Protein AF-A0A0H2ZZM3-F1 (afdb_monomer_lite)

Foldseek 3Di:
DDDDDDPPDPPPDPPDPPLVVLVVVLVVLLVVLVVVLVVLVVVLVVLVVQLVVCVVVVNVVSNVVSVVVNVVSVVVNVVSVVVNVVSCVVVVVVD

Secondary structure (DSSP, 8-state):
--------------TTSHHHHHHHHHHHHHHHHHHHHHHHHHHHHHHHHHHHHHHHTT-HHHHHHHHHHHHHHHHHHHHHHHHHHHHHHHHHTT-

Structure (mmCIF, N/CA/C/O backbone):
data_AF-A0A0H2ZZM3-F1
#
_entry.id   AF-A0A0H2ZZM3-F1
#
loop_
_atom_site.group_PDB
_atom_site.id
_atom_site.type_symbol
_atom_site.label_atom_id
_atom_site.label_alt_id
_atom_site.label_comp_id
_atom_site.label_asym_id
_atom_site.label_entity_id
_atom_site.label_seq_id
_atom_site.pdbx_PDB_ins_code
_atom_site.Cartn_x
_atom_site.Cartn_y
_atom_site.Cartn_z
_atom_site.occupancy
_atom_site.B_iso_or_equiv
_atom_site.auth_seq_id
_atom_site.auth_comp_id
_atom_site.auth_asym_id
_atom_site.auth_atom_id
_atom_site.pdbx_PDB_model_num
ATOM 1 N N . MET A 1 1 ? 27.776 -4.663 -71.231 1.00 43.66 1 MET A N 1
ATOM 2 C CA . MET A 1 1 ? 28.352 -3.998 -70.042 1.00 43.66 1 MET A CA 1
ATOM 3 C C . MET A 1 1 ? 27.460 -4.325 -68.848 1.00 43.66 1 MET A C 1
ATOM 5 O O . MET A 1 1 ? 26.264 -4.082 -68.966 1.00 43.66 1 MET A O 1
ATOM 9 N N . PRO A 1 2 ? 27.966 -4.972 -67.784 1.00 45.69 2 PRO A N 1
ATOM 10 C CA . PRO A 1 2 ? 27.147 -5.423 -66.663 1.00 45.69 2 PRO A CA 1
ATOM 11 C C . PRO A 1 2 ? 26.762 -4.281 -65.713 1.00 45.69 2 PRO A C 1
ATOM 13 O O . PRO A 1 2 ? 27.429 -3.256 -65.611 1.00 45.69 2 PRO A O 1
ATOM 16 N N . ILE A 1 3 ? 25.639 -4.518 -65.047 1.00 49.78 3 ILE A N 1
ATOM 17 C CA . ILE A 1 3 ? 24.859 -3.654 -64.161 1.00 49.78 3 ILE A CA 1
ATOM 18 C C . ILE A 1 3 ? 25.485 -3.655 -62.762 1.00 49.78 3 ILE A C 1
ATOM 20 O O . ILE A 1 3 ? 25.679 -4.730 -62.197 1.00 49.78 3 ILE A O 1
ATOM 24 N N . THR A 1 4 ? 25.697 -2.492 -62.148 1.00 49.09 4 THR A N 1
ATOM 25 C CA . THR A 1 4 ? 25.934 -2.391 -60.699 1.00 49.09 4 THR A CA 1
ATOM 26 C C . THR A 1 4 ? 24.853 -1.521 -60.070 1.00 49.09 4 THR A C 1
ATOM 28 O O . THR A 1 4 ? 24.883 -0.295 -60.099 1.00 49.09 4 THR A O 1
ATOM 31 N N . LYS A 1 5 ? 23.837 -2.194 -59.522 1.00 51.72 5 LYS A N 1
ATOM 32 C CA . LYS A 1 5 ? 22.859 -1.589 -58.613 1.00 51.72 5 LYS A CA 1
ATOM 33 C C . LYS A 1 5 ? 23.582 -1.235 -57.304 1.00 51.72 5 LYS A C 1
ATOM 35 O O . LYS A 1 5 ? 24.380 -2.058 -56.848 1.00 51.72 5 LYS A O 1
ATOM 40 N N . PRO A 1 6 ? 23.319 -0.079 -56.673 1.00 46.47 6 PRO A N 1
ATOM 41 C CA . PRO A 1 6 ? 23.862 0.193 -55.352 1.00 46.47 6 PRO A CA 1
ATOM 42 C C . PRO A 1 6 ? 23.232 -0.787 -54.358 1.00 46.47 6 PRO A C 1
ATOM 44 O O . PRO A 1 6 ? 22.017 -0.811 -54.169 1.00 46.47 6 PRO A O 1
ATOM 47 N N . VAL A 1 7 ? 24.067 -1.628 -53.750 1.00 55.03 7 VAL A N 1
ATOM 48 C CA . VAL A 1 7 ? 23.694 -2.420 -52.579 1.00 55.03 7 VAL A CA 1
ATOM 49 C C . VAL A 1 7 ? 23.418 -1.434 -51.452 1.00 55.03 7 VAL A C 1
ATOM 51 O O . VAL A 1 7 ? 24.336 -0.832 -50.898 1.00 55.03 7 VAL A O 1
ATOM 54 N N . THR A 1 8 ? 22.143 -1.253 -51.118 1.00 54.59 8 THR A N 1
ATOM 55 C CA . THR A 1 8 ? 21.737 -0.716 -49.822 1.00 54.59 8 THR A CA 1
ATOM 56 C C . THR A 1 8 ? 22.202 -1.723 -48.778 1.00 54.59 8 THR A C 1
ATOM 58 O O . THR A 1 8 ? 21.582 -2.767 -48.583 1.00 54.59 8 THR A O 1
ATOM 61 N N . GLN A 1 9 ? 23.353 -1.454 -48.167 1.00 57.75 9 GLN A N 1
ATOM 62 C CA . GLN A 1 9 ? 23.801 -2.202 -47.003 1.00 57.75 9 GLN A CA 1
ATOM 63 C C . GLN A 1 9 ? 22.723 -2.055 -45.918 1.00 57.75 9 GLN A C 1
ATOM 65 O O . GLN A 1 9 ? 22.289 -0.927 -45.658 1.00 57.75 9 GLN A O 1
ATOM 70 N N . PRO A 1 10 ? 22.246 -3.149 -45.300 1.00 47.97 10 PRO A N 1
ATOM 71 C CA . PRO A 1 10 ? 21.390 -3.027 -44.137 1.00 47.97 10 PRO A CA 1
ATOM 72 C C . PRO A 1 10 ? 22.200 -2.301 -43.068 1.00 47.97 10 PRO A C 1
ATOM 74 O O . PRO A 1 10 ? 23.292 -2.735 -42.707 1.00 47.97 10 PRO A O 1
ATOM 77 N N . VAL A 1 11 ? 21.681 -1.168 -42.599 1.00 55.72 11 VAL A N 1
ATOM 78 C CA . VAL A 1 11 ? 22.202 -0.501 -41.412 1.00 55.72 11 VAL A CA 1
ATOM 79 C C . VAL A 1 11 ? 22.086 -1.514 -40.279 1.00 55.72 11 VAL A C 1
ATOM 81 O O . VAL A 1 11 ? 21.006 -1.711 -39.725 1.00 55.72 11 VAL A O 1
ATOM 84 N N . THR A 1 12 ? 23.182 -2.186 -39.941 1.00 56.09 12 THR A N 1
ATOM 85 C CA . THR A 1 12 ? 23.338 -2.828 -38.642 1.00 56.09 12 THR A CA 1
ATOM 86 C C . THR A 1 12 ? 23.361 -1.694 -37.630 1.00 56.09 12 THR A C 1
ATOM 88 O O . THR A 1 12 ? 24.405 -1.129 -37.313 1.00 56.09 12 THR A O 1
ATOM 91 N N . GLN A 1 13 ? 22.171 -1.288 -37.185 1.00 53.56 13 GLN A N 1
ATOM 92 C CA . GLN A 1 13 ? 22.031 -0.421 -36.030 1.00 53.56 13 GLN A CA 1
ATOM 93 C C . GLN A 1 13 ? 22.685 -1.155 -34.856 1.00 53.56 13 GLN A C 1
ATOM 95 O O . GLN A 1 13 ? 22.306 -2.294 -34.570 1.00 53.56 13 GLN A O 1
ATOM 100 N N . PRO A 1 14 ? 23.679 -0.564 -34.178 1.00 49.81 14 PRO A N 1
ATOM 101 C CA . PRO A 1 14 ? 24.186 -1.138 -32.947 1.00 49.81 14 PRO A CA 1
ATOM 102 C C . PRO A 1 14 ? 23.078 -1.051 -31.887 1.00 49.81 14 PRO A C 1
ATOM 104 O O . PRO A 1 14 ? 22.884 -0.021 -31.242 1.00 49.81 14 PRO A O 1
ATOM 107 N N . HIS A 1 15 ? 22.328 -2.137 -31.712 1.00 55.03 15 HIS A N 1
ATOM 108 C CA . HIS A 1 15 ? 21.440 -2.355 -30.571 1.00 55.03 15 HIS A CA 1
ATOM 109 C C . HIS A 1 15 ? 22.292 -2.584 -29.310 1.00 55.03 15 HIS A C 1
ATOM 111 O O . HIS A 1 15 ? 22.420 -3.715 -28.856 1.00 55.03 15 HIS A O 1
ATOM 117 N N . THR A 1 16 ? 23.002 -1.572 -28.796 1.00 58.56 16 THR A N 1
ATOM 118 C CA . THR A 1 16 ? 23.960 -1.816 -27.692 1.00 58.56 16 THR A CA 1
ATOM 119 C C . THR A 1 16 ? 23.959 -0.786 -26.564 1.00 58.56 16 THR A C 1
ATOM 121 O O . THR A 1 16 ? 24.253 -1.153 -25.429 1.00 58.56 16 THR A O 1
ATOM 124 N N . VAL A 1 17 ? 23.577 0.474 -26.793 1.00 55.12 17 VAL A N 1
ATOM 125 C CA . VAL A 1 17 ? 23.596 1.506 -25.729 1.00 55.12 17 VAL A CA 1
ATOM 126 C C . VAL A 1 17 ? 22.199 1.837 -25.175 1.00 55.12 17 VAL A C 1
ATOM 128 O O . VAL A 1 17 ? 22.044 1.819 -23.953 1.00 55.12 17 VAL A O 1
ATOM 131 N N . PRO A 1 18 ? 21.161 2.074 -26.008 1.00 58.94 18 PRO A N 1
ATOM 132 C CA . PRO A 1 18 ? 19.829 2.437 -25.511 1.00 58.94 18 PRO A CA 1
ATOM 133 C C . PRO A 1 18 ? 19.151 1.303 -24.737 1.00 58.94 18 PRO A C 1
ATOM 135 O O . PRO A 1 18 ? 18.592 1.541 -23.672 1.00 58.94 18 PRO A O 1
ATOM 138 N N . ASP A 1 19 ? 19.254 0.061 -25.225 1.00 71.12 19 ASP A N 1
ATOM 139 C CA . ASP A 1 19 ? 18.675 -1.104 -24.543 1.00 71.12 19 ASP A CA 1
ATOM 140 C C . ASP A 1 19 ? 19.365 -1.378 -23.193 1.00 71.12 19 ASP A C 1
ATOM 142 O O . ASP A 1 19 ? 18.707 -1.776 -22.232 1.00 71.12 19 ASP A O 1
ATOM 146 N N . THR A 1 20 ? 20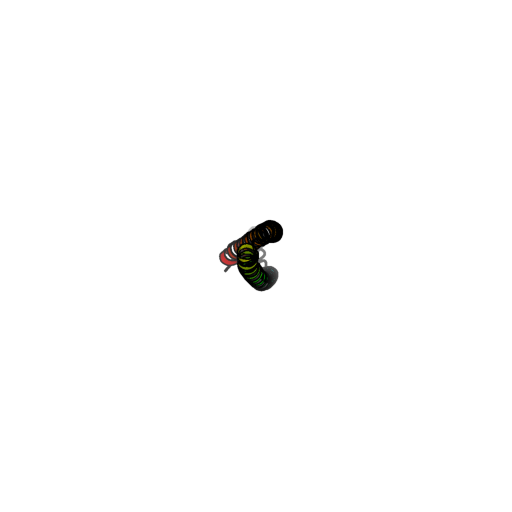.662 -1.071 -23.077 1.00 81.25 20 THR A N 1
ATOM 147 C CA . THR A 1 20 ? 21.412 -1.176 -21.816 1.00 81.25 20 THR A CA 1
ATOM 148 C C . THR A 1 20 ? 20.984 -0.103 -20.808 1.00 81.25 20 THR A C 1
ATOM 150 O O . THR A 1 20 ? 20.814 -0.405 -19.627 1.00 81.25 20 THR A O 1
ATOM 153 N N . ALA A 1 21 ? 20.766 1.141 -21.251 1.00 87.44 21 ALA A N 1
ATOM 154 C CA . ALA A 1 21 ? 20.279 2.218 -20.386 1.00 87.44 21 ALA A CA 1
ATOM 155 C C . ALA A 1 21 ? 18.840 1.959 -19.901 1.00 87.44 21 ALA A C 1
ATOM 157 O O . ALA A 1 21 ? 18.556 2.087 -18.708 1.00 87.44 21 ALA A O 1
ATOM 158 N N . ASP A 1 22 ? 17.955 1.516 -20.800 1.00 89.94 22 ASP A N 1
ATOM 159 C CA . ASP A 1 22 ? 16.587 1.100 -20.474 1.00 89.94 22 ASP A CA 1
ATOM 160 C C . ASP A 1 22 ? 16.578 -0.029 -19.428 1.00 89.94 22 ASP A C 1
ATOM 162 O O . ASP A 1 22 ? 15.790 0.011 -18.480 1.00 89.94 22 ASP A O 1
ATOM 166 N N . GLN A 1 23 ? 17.462 -1.023 -19.580 1.00 90.00 23 GLN A N 1
ATOM 167 C CA . GLN A 1 23 ? 17.600 -2.136 -18.639 1.00 90.00 23 GLN A CA 1
ATOM 168 C C . GLN A 1 23 ? 18.079 -1.658 -17.261 1.00 90.00 23 GLN A C 1
ATOM 170 O O . GLN A 1 23 ? 17.472 -2.001 -16.248 1.00 90.00 23 GLN A O 1
ATOM 175 N N . GLN A 1 24 ? 19.112 -0.811 -17.205 1.00 92.88 24 GLN A N 1
ATOM 176 C CA . GLN A 1 24 ? 19.609 -0.250 -15.941 1.00 92.88 24 GLN A CA 1
ATOM 177 C C . GLN A 1 24 ? 18.537 0.578 -15.223 1.00 92.88 24 GLN A C 1
ATOM 179 O O . GLN A 1 24 ? 18.371 0.483 -14.003 1.00 92.88 24 GLN A O 1
ATOM 184 N N . GLN A 1 25 ? 17.773 1.367 -15.978 1.00 94.44 25 GLN A N 1
ATOM 185 C CA . GLN A 1 25 ? 16.661 2.139 -15.443 1.00 94.44 25 GLN A CA 1
ATOM 186 C C . GLN A 1 25 ? 15.546 1.221 -14.916 1.00 94.44 25 GLN A C 1
ATOM 188 O O . GLN A 1 25 ? 14.992 1.475 -13.843 1.00 94.44 25 GLN A O 1
ATOM 193 N N . ALA A 1 26 ? 15.233 0.136 -15.627 1.00 94.56 26 ALA A N 1
ATOM 194 C CA . ALA A 1 26 ? 14.271 -0.863 -15.173 1.00 94.56 26 ALA A CA 1
ATOM 195 C C . ALA A 1 26 ? 14.708 -1.522 -13.861 1.00 94.56 26 ALA A C 1
ATOM 197 O O . ALA A 1 26 ? 13.904 -1.614 -12.932 1.00 94.56 26 ALA A O 1
ATOM 198 N N . ASP A 1 27 ? 15.978 -1.910 -13.748 1.00 94.88 27 ASP A N 1
ATOM 199 C CA . ASP A 1 27 ? 16.538 -2.515 -12.538 1.00 94.88 27 ASP A CA 1
ATOM 200 C C . ASP A 1 27 ? 16.486 -1.552 -11.345 1.00 94.88 27 ASP A C 1
ATOM 202 O O . ASP A 1 27 ? 16.124 -1.946 -10.229 1.00 94.88 27 ASP A O 1
ATOM 206 N N . TYR A 1 28 ? 16.782 -0.269 -11.575 1.00 97.06 28 TYR A N 1
ATOM 207 C CA . TYR A 1 28 ? 16.627 0.775 -10.564 1.00 97.06 28 TYR A CA 1
ATOM 208 C C . TYR A 1 28 ? 15.175 0.876 -10.075 1.00 97.06 28 TYR A C 1
ATOM 210 O O . TYR A 1 28 ? 14.919 0.790 -8.869 1.00 97.06 28 TYR A O 1
ATOM 218 N N . PHE A 1 29 ? 14.211 1.002 -10.994 1.00 97.25 29 PHE A N 1
ATOM 219 C CA . PHE A 1 29 ? 12.799 1.097 -10.623 1.00 97.25 29 PHE A CA 1
ATOM 220 C C . PHE A 1 29 ? 12.289 -0.175 -9.947 1.00 97.25 29 PHE A C 1
ATOM 222 O O . PHE A 1 29 ? 11.509 -0.084 -9.003 1.00 97.25 29 PHE A O 1
ATOM 229 N N . MET A 1 30 ? 12.760 -1.352 -10.357 1.00 97.50 30 MET A N 1
ATOM 230 C CA . MET A 1 30 ? 12.436 -2.615 -9.698 1.00 97.50 30 MET A CA 1
ATOM 231 C C . MET A 1 30 ? 12.879 -2.621 -8.233 1.00 97.50 30 MET A C 1
ATOM 233 O O . MET A 1 30 ? 12.086 -2.985 -7.359 1.00 97.50 30 MET A O 1
ATOM 237 N N . ARG A 1 31 ? 14.105 -2.169 -7.935 1.00 98.00 31 ARG A N 1
ATOM 238 C CA . ARG A 1 31 ? 14.599 -2.046 -6.552 1.00 98.00 31 ARG A CA 1
ATOM 239 C C . ARG A 1 31 ? 13.774 -1.036 -5.754 1.00 98.00 31 ARG A C 1
ATOM 241 O O . ARG A 1 31 ? 13.318 -1.355 -4.656 1.00 98.00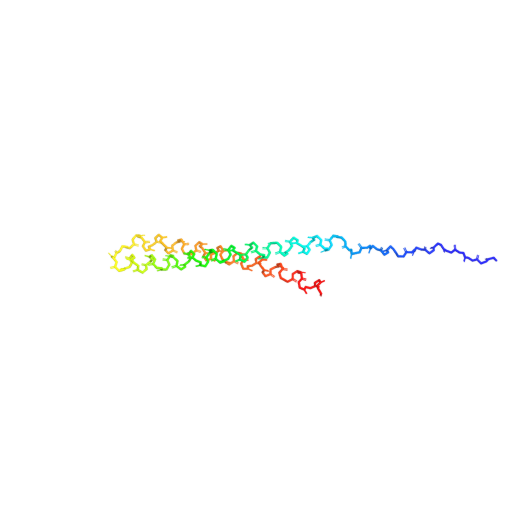 31 ARG A O 1
ATOM 248 N N . LEU A 1 32 ? 13.525 0.143 -6.325 1.00 98.44 32 LEU A N 1
ATOM 249 C CA . LEU A 1 32 ? 12.748 1.208 -5.685 1.00 98.44 32 LEU A CA 1
ATOM 250 C C . LEU A 1 32 ? 11.314 0.761 -5.360 1.00 98.44 32 LEU A C 1
ATOM 252 O O . LEU A 1 32 ? 10.846 0.941 -4.236 1.00 98.44 32 LEU A O 1
ATOM 256 N N . LEU A 1 33 ? 10.619 0.158 -6.326 1.00 98.50 33 LEU A N 1
ATOM 257 C CA . LEU A 1 33 ? 9.242 -0.307 -6.165 1.00 98.50 33 LEU A CA 1
ATOM 258 C C . LEU A 1 33 ? 9.150 -1.479 -5.186 1.00 98.50 33 LEU A C 1
ATOM 260 O O . LEU A 1 33 ? 8.228 -1.515 -4.376 1.00 98.50 33 LEU A O 1
ATOM 264 N N . THR A 1 34 ? 10.122 -2.394 -5.194 1.00 98.00 34 THR A N 1
ATOM 265 C CA . THR A 1 34 ? 10.187 -3.487 -4.208 1.00 98.00 34 THR A CA 1
ATOM 266 C C . THR A 1 34 ? 10.368 -2.938 -2.792 1.00 98.00 34 THR A C 1
ATOM 268 O O . THR A 1 34 ? 9.663 -3.359 -1.875 1.00 98.00 34 THR A O 1
ATOM 271 N N . GLY A 1 35 ? 11.242 -1.941 -2.612 1.00 98.44 35 GLY A N 1
ATOM 272 C CA . GLY A 1 35 ? 11.395 -1.248 -1.331 1.00 98.44 35 GLY A CA 1
ATOM 273 C C . GLY A 1 35 ? 10.108 -0.538 -0.897 1.00 98.44 35 GLY A C 1
ATOM 274 O O . GLY A 1 35 ? 9.655 -0.696 0.236 1.00 98.44 35 GLY A O 1
ATOM 275 N N . ARG A 1 36 ? 9.457 0.185 -1.819 1.00 98.19 36 ARG A N 1
ATOM 276 C CA . ARG A 1 36 ? 8.169 0.850 -1.571 1.00 98.19 36 ARG A CA 1
ATOM 277 C C . ARG A 1 36 ? 7.083 -0.147 -1.163 1.00 98.19 36 ARG A C 1
ATOM 279 O O . ARG A 1 36 ? 6.335 0.141 -0.233 1.00 98.19 36 ARG A O 1
ATOM 286 N N . ARG A 1 37 ? 7.010 -1.306 -1.822 1.00 98.50 37 ARG A N 1
ATOM 287 C CA . ARG A 1 37 ? 6.083 -2.393 -1.483 1.00 98.50 37 ARG A CA 1
ATOM 288 C C . ARG A 1 37 ? 6.300 -2.875 -0.050 1.00 98.50 37 ARG A C 1
ATOM 290 O O . ARG A 1 37 ? 5.339 -2.932 0.706 1.00 98.50 37 ARG A O 1
ATOM 297 N N . GLY A 1 38 ? 7.551 -3.121 0.342 1.00 98.50 38 GLY A N 1
ATOM 298 C CA . GLY A 1 38 ? 7.891 -3.523 1.710 1.00 98.50 38 GLY A CA 1
ATOM 299 C C . GLY A 1 38 ? 7.475 -2.491 2.767 1.00 98.50 38 GLY A C 1
ATOM 300 O O . GLY A 1 38 ? 6.912 -2.855 3.795 1.00 98.50 38 GLY A O 1
ATOM 301 N N . LEU A 1 39 ? 7.664 -1.194 2.498 1.00 98.56 39 LEU A N 1
ATOM 302 C CA . LEU A 1 39 ? 7.197 -0.129 3.399 1.00 98.56 39 LEU A CA 1
ATOM 303 C C . LEU A 1 39 ? 5.665 -0.094 3.527 1.00 98.56 39 LEU A C 1
ATOM 305 O O . LEU A 1 39 ? 5.138 0.179 4.607 1.00 98.56 39 LEU A O 1
ATOM 309 N N . ILE A 1 40 ? 4.941 -0.360 2.436 1.00 98.62 40 ILE A N 1
ATOM 310 C CA . ILE A 1 40 ? 3.477 -0.450 2.464 1.00 98.62 40 ILE A CA 1
ATOM 311 C C . ILE A 1 40 ? 3.031 -1.666 3.283 1.00 98.62 40 ILE A C 1
ATOM 313 O O . ILE A 1 40 ? 2.136 -1.515 4.115 1.00 98.62 40 ILE A O 1
ATOM 317 N N . ASP A 1 41 ? 3.675 -2.822 3.105 1.00 98.62 41 ASP A N 1
ATOM 318 C CA . ASP A 1 41 ? 3.405 -4.034 3.888 1.00 98.62 41 ASP A CA 1
ATOM 319 C C . ASP A 1 41 ? 3.605 -3.763 5.394 1.00 98.62 41 ASP A C 1
ATOM 321 O O . ASP A 1 41 ? 2.696 -3.988 6.193 1.00 98.62 41 ASP A O 1
ATOM 325 N N . GLN A 1 42 ? 4.721 -3.131 5.781 1.00 98.62 42 GLN A N 1
ATOM 326 C CA . GLN A 1 42 ? 4.973 -2.740 7.175 1.00 98.62 42 GLN A CA 1
ATOM 327 C C . GLN A 1 42 ? 3.898 -1.785 7.726 1.00 98.62 42 GLN A C 1
ATOM 329 O O . GLN A 1 42 ? 3.497 -1.876 8.891 1.00 98.62 42 GLN A O 1
ATOM 334 N N . ARG A 1 43 ? 3.413 -0.846 6.905 1.00 98.12 43 ARG A N 1
ATOM 335 C CA . ARG A 1 43 ? 2.344 0.082 7.299 1.00 98.12 43 ARG A CA 1
ATOM 336 C C . ARG A 1 43 ? 1.018 -0.650 7.515 1.00 98.12 43 ARG A C 1
ATOM 338 O O . ARG A 1 43 ? 0.320 -0.336 8.479 1.00 98.12 43 ARG A O 1
ATOM 345 N N . LEU A 1 44 ? 0.687 -1.614 6.655 1.00 98.69 44 LEU A N 1
ATOM 346 C CA . LEU A 1 44 ? -0.507 -2.453 6.788 1.00 98.69 44 LEU A CA 1
ATOM 347 C C . LEU A 1 44 ? -0.469 -3.281 8.077 1.00 98.69 44 LEU A C 1
ATOM 349 O O . LEU A 1 44 ? -1.447 -3.273 8.827 1.00 98.69 44 LEU A O 1
ATOM 353 N N . ASP A 1 45 ? 0.670 -3.898 8.393 1.00 98.62 45 ASP A N 1
ATOM 354 C CA . ASP A 1 45 ? 0.857 -4.621 9.656 1.00 98.62 45 ASP A CA 1
ATOM 355 C C . ASP A 1 45 ? 0.682 -3.695 10.866 1.00 98.62 45 ASP A C 1
ATOM 357 O O . ASP A 1 45 ? -0.019 -4.022 11.830 1.00 98.62 45 ASP A O 1
ATOM 361 N N . GLY A 1 46 ? 1.245 -2.486 10.791 1.00 98.69 46 GLY A N 1
ATOM 362 C CA . GLY A 1 46 ? 1.071 -1.459 11.815 1.00 98.69 46 GLY A CA 1
ATOM 363 C C . GLY A 1 46 ? -0.392 -1.044 12.007 1.00 98.69 46 GLY A C 1
ATOM 364 O O . GLY A 1 46 ? -0.847 -0.896 13.144 1.00 98.69 46 GL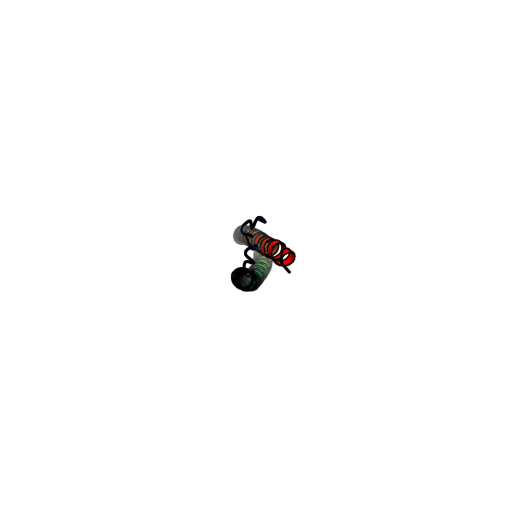Y A O 1
ATOM 365 N N . TYR A 1 47 ? -1.158 -0.877 10.925 1.00 98.62 47 TYR A N 1
ATOM 366 C CA . TYR A 1 47 ? -2.592 -0.589 11.019 1.00 98.62 47 TYR A CA 1
ATOM 367 C C . TYR A 1 47 ? -3.374 -1.757 11.603 1.00 98.62 47 TYR A C 1
ATOM 369 O O . TYR A 1 47 ? -4.200 -1.530 12.484 1.00 98.62 47 TYR A O 1
ATOM 377 N N . ARG A 1 48 ? -3.071 -2.997 11.211 1.00 98.56 48 ARG A N 1
ATOM 378 C CA . ARG A 1 48 ? -3.706 -4.194 11.778 1.00 98.56 48 ARG A CA 1
ATOM 379 C C . ARG A 1 48 ? -3.526 -4.266 13.295 1.00 98.56 48 ARG A C 1
ATOM 381 O O . ARG A 1 48 ? -4.494 -4.484 14.018 1.00 98.56 48 ARG A O 1
ATOM 388 N N . GLN A 1 49 ? -2.314 -4.015 13.790 1.00 98.62 49 GLN A N 1
ATOM 389 C CA . GLN A 1 49 ? -2.047 -3.977 15.231 1.00 98.62 49 GLN A CA 1
ATOM 390 C C . GLN A 1 49 ? -2.794 -2.838 15.939 1.00 98.62 49 GLN A C 1
ATOM 392 O O . GLN A 1 49 ? -3.303 -3.021 17.045 1.00 98.62 49 GLN A O 1
ATOM 397 N N . LYS A 1 50 ? -2.865 -1.650 15.323 1.00 98.62 50 LYS A N 1
ATOM 398 C CA . LYS A 1 50 ? -3.601 -0.505 15.882 1.00 98.62 50 LYS A CA 1
ATOM 399 C C . LYS A 1 50 ? -5.109 -0.753 15.920 1.00 98.62 50 LYS A C 1
ATOM 401 O O . LYS A 1 50 ? -5.732 -0.379 16.907 1.00 98.62 50 LYS A O 1
ATOM 406 N N . ILE A 1 51 ? -5.668 -1.410 14.902 1.00 98.62 51 ILE A N 1
ATOM 407 C CA . ILE A 1 51 ? -7.084 -1.795 14.858 1.00 98.62 51 ILE A CA 1
ATOM 408 C C . ILE A 1 51 ? -7.390 -2.736 16.017 1.00 98.62 51 ILE A C 1
ATOM 410 O O . ILE A 1 51 ? -8.268 -2.421 16.808 1.00 98.62 51 ILE A O 1
ATOM 414 N N . ALA A 1 52 ? -6.606 -3.803 16.198 1.00 98.50 52 ALA A N 1
ATOM 415 C CA . ALA A 1 52 ? -6.807 -4.737 17.307 1.00 98.50 52 ALA A CA 1
ATOM 416 C C . ALA A 1 52 ? -6.764 -4.035 18.681 1.00 98.50 52 ALA A C 1
ATOM 418 O O . ALA A 1 52 ? -7.569 -4.322 19.565 1.00 98.50 52 ALA A O 1
ATOM 419 N N . LYS A 1 53 ? -5.855 -3.06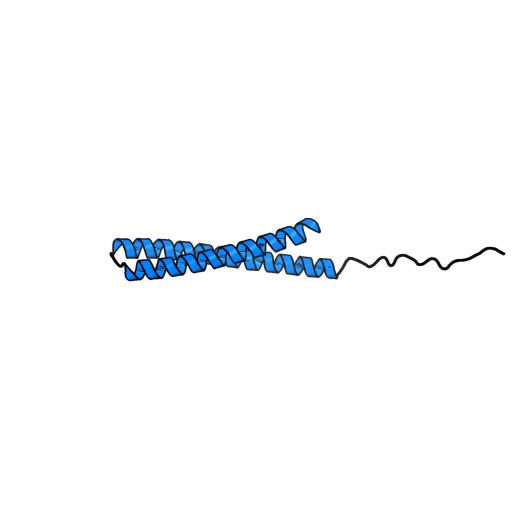4 18.858 1.00 98.69 53 LYS A N 1
ATOM 420 C CA . LYS A 1 53 ? -5.776 -2.249 20.083 1.00 98.69 53 LYS A CA 1
ATOM 421 C C . LYS A 1 53 ? -6.986 -1.330 20.273 1.00 98.69 53 LYS A C 1
ATOM 423 O O . LYS A 1 53 ? -7.399 -1.135 21.410 1.00 98.69 53 LYS A O 1
ATOM 428 N N . ALA A 1 54 ? -7.509 -0.734 19.204 1.00 98.50 54 ALA A N 1
ATOM 429 C CA . ALA A 1 54 ? -8.693 0.123 19.260 1.00 98.50 54 ALA A CA 1
ATOM 430 C C . ALA A 1 54 ? -9.967 -0.699 19.520 1.00 98.50 54 ALA A C 1
ATOM 432 O O . ALA A 1 54 ? -10.769 -0.323 20.371 1.00 98.50 54 ALA A O 1
ATOM 433 N N . GLU A 1 55 ? -10.097 -1.868 18.885 1.00 98.44 55 GLU A N 1
ATOM 434 C CA . GLU A 1 55 ? -11.189 -2.822 19.116 1.00 98.44 55 GLU A CA 1
ATOM 435 C C . GLU A 1 55 ? -11.219 -3.284 20.579 1.00 98.44 55 GLU A C 1
ATOM 437 O O . GLU A 1 55 ? -12.266 -3.217 21.217 1.00 98.44 55 GLU A O 1
ATOM 442 N N . ALA A 1 56 ? -10.066 -3.637 21.159 1.00 98.50 56 ALA A N 1
ATOM 443 C CA . ALA A 1 56 ? -9.969 -4.015 22.573 1.00 98.50 56 ALA A CA 1
ATOM 444 C C . ALA A 1 56 ? -10.360 -2.887 23.549 1.00 98.50 56 ALA A C 1
ATOM 446 O O . ALA A 1 56 ? -10.730 -3.157 24.688 1.00 98.50 56 ALA A O 1
ATOM 447 N N . LYS A 1 57 ? -10.270 -1.625 23.116 1.00 98.19 57 LYS A N 1
ATOM 448 C CA . LYS A 1 57 ? -10.667 -0.445 23.898 1.00 98.19 57 LYS A CA 1
ATOM 449 C C . LYS A 1 57 ? -12.114 -0.010 23.651 1.00 98.19 57 LYS A C 1
ATOM 451 O O . LYS A 1 57 ? -12.569 0.915 24.314 1.00 98.19 57 LYS A O 1
ATOM 456 N N . GLY A 1 58 ? -12.814 -0.629 22.698 1.00 98.25 58 GLY A N 1
ATOM 457 C CA . GLY A 1 58 ? -14.138 -0.181 22.260 1.00 98.25 58 GLY A CA 1
ATOM 458 C C . GLY A 1 58 ? -14.127 1.154 21.503 1.00 98.25 58 GLY A C 1
ATOM 459 O O . GLY A 1 58 ? -15.163 1.804 21.399 1.00 98.25 58 GLY A O 1
ATOM 460 N N . ASP A 1 59 ? -12.976 1.577 20.974 1.00 98.50 59 ASP A N 1
ATOM 461 C CA . ASP A 1 59 ? -12.819 2.854 20.268 1.00 98.50 59 ASP A CA 1
ATOM 462 C C . ASP A 1 59 ? -13.246 2.715 18.796 1.00 98.50 59 ASP A C 1
ATOM 464 O O . ASP A 1 59 ? -12.435 2.472 17.896 1.00 98.50 59 ASP A O 1
ATOM 468 N N . ALA A 1 60 ? -14.556 2.808 18.560 1.00 98.31 60 ALA A N 1
ATOM 469 C CA . ALA A 1 60 ? -15.160 2.601 17.245 1.00 98.31 60 ALA A CA 1
ATOM 470 C C . ALA A 1 60 ? -14.702 3.633 16.197 1.00 98.31 60 ALA A C 1
ATOM 472 O O . ALA A 1 60 ? -14.493 3.273 15.033 1.00 98.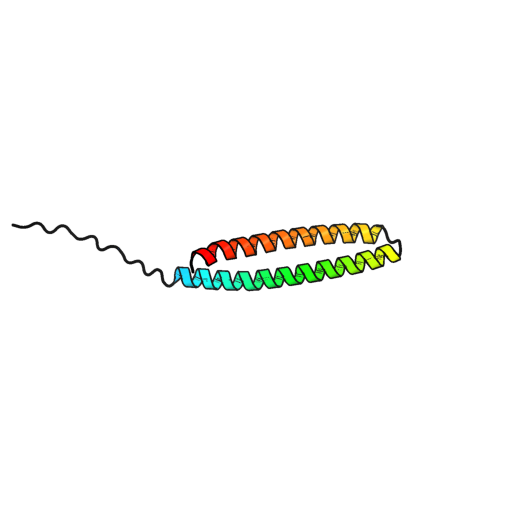31 60 ALA A O 1
ATOM 473 N N . ASP A 1 61 ? -14.489 4.886 16.603 1.00 98.31 61 ASP A N 1
ATOM 474 C CA . ASP A 1 61 ? -14.049 5.958 15.708 1.00 98.31 61 ASP A CA 1
ATOM 475 C C . ASP A 1 61 ? -12.613 5.721 15.232 1.00 98.31 61 ASP A C 1
ATOM 477 O O . ASP A 1 61 ? -12.325 5.805 14.029 1.00 98.31 61 ASP A O 1
ATOM 481 N N . ALA A 1 62 ? -11.712 5.329 16.141 1.00 98.25 62 ALA A N 1
ATOM 482 C CA . ALA A 1 62 ? -10.356 4.951 15.765 1.00 98.25 62 ALA A CA 1
ATOM 483 C C . ALA A 1 62 ? -10.345 3.732 14.833 1.00 98.25 62 ALA A C 1
ATOM 485 O O . ALA A 1 62 ? -9.593 3.716 13.853 1.00 98.25 62 ALA A O 1
ATOM 486 N N . VAL A 1 63 ? -11.196 2.729 15.080 1.00 98.75 63 VAL A N 1
ATOM 487 C CA . VAL A 1 63 ? -11.330 1.558 14.196 1.00 98.75 63 VAL A CA 1
ATOM 488 C C . VAL A 1 63 ? -11.772 1.974 12.793 1.00 98.75 63 VAL A C 1
ATOM 490 O O . VAL A 1 63 ? -11.153 1.554 11.810 1.00 98.75 63 VAL A O 1
ATOM 493 N N . ALA A 1 64 ? -12.801 2.816 12.673 1.00 98.56 64 ALA A N 1
ATOM 494 C CA . ALA A 1 64 ? -13.296 3.290 11.382 1.00 98.56 64 ALA A CA 1
ATOM 495 C C . ALA A 1 64 ? -12.217 4.071 10.608 1.00 98.56 64 ALA A C 1
ATOM 497 O O . ALA A 1 64 ? -11.972 3.798 9.425 1.00 98.56 64 ALA A O 1
ATOM 498 N N . GLY A 1 65 ? -11.512 4.983 11.285 1.00 98.62 65 GLY A N 1
ATOM 499 C CA . GLY A 1 65 ? -10.408 5.745 10.701 1.00 98.62 65 GLY A CA 1
ATOM 500 C C . GLY A 1 65 ? -9.255 4.853 10.229 1.00 98.62 65 GLY A C 1
ATOM 501 O O . GLY A 1 65 ? -8.770 4.999 9.104 1.00 98.62 65 GLY A O 1
ATOM 502 N N . LEU A 1 66 ? -8.850 3.878 11.046 1.00 98.69 66 LEU A N 1
ATOM 503 C CA . LEU A 1 66 ? -7.777 2.946 10.701 1.00 98.69 66 LEU A CA 1
ATOM 504 C C . LEU A 1 66 ? -8.153 2.037 9.528 1.00 98.69 66 LEU A C 1
ATOM 506 O O . LEU A 1 66 ? -7.331 1.852 8.636 1.00 98.69 66 LEU A O 1
ATOM 510 N N . ARG A 1 67 ? -9.391 1.532 9.459 1.00 98.56 67 ARG A N 1
ATOM 511 C CA . ARG A 1 67 ? -9.861 0.726 8.315 1.00 98.56 67 ARG A CA 1
ATOM 512 C C . ARG A 1 67 ? -9.811 1.511 7.003 1.00 98.56 67 ARG A C 1
ATOM 514 O O . ARG A 1 67 ? -9.419 0.960 5.973 1.00 98.56 67 ARG A O 1
ATOM 521 N N . ARG A 1 68 ? -10.138 2.808 7.032 1.00 98.56 68 ARG A N 1
ATOM 522 C CA . ARG A 1 68 ? -9.989 3.688 5.861 1.00 98.56 68 ARG A CA 1
ATOM 523 C C . ARG A 1 68 ? -8.527 3.802 5.423 1.00 98.56 68 ARG A C 1
ATOM 525 O O . ARG A 1 68 ? -8.248 3.709 4.230 1.00 98.56 68 ARG A O 1
ATOM 532 N N . LEU A 1 69 ? -7.602 3.975 6.368 1.00 98.50 69 LEU A N 1
ATOM 533 C CA . LEU A 1 69 ? -6.167 4.040 6.073 1.00 98.50 69 LEU A CA 1
ATOM 534 C C . LEU A 1 69 ? -5.618 2.711 5.535 1.00 98.50 69 LEU A C 1
ATOM 536 O O . LEU A 1 69 ? -4.825 2.729 4.594 1.00 98.50 69 LEU A O 1
ATOM 540 N N . THR A 1 70 ? -6.071 1.574 6.071 1.00 98.69 70 THR A N 1
ATOM 541 C CA . THR A 1 70 ? -5.741 0.242 5.542 1.00 98.69 70 THR A CA 1
ATOM 542 C C . THR A 1 70 ? -6.151 0.124 4.080 1.00 98.69 70 THR A C 1
ATOM 544 O O . THR A 1 70 ? -5.310 -0.203 3.250 1.00 98.69 70 THR A O 1
ATOM 547 N N . ARG A 1 71 ? -7.392 0.492 3.731 1.00 98.62 71 ARG A N 1
ATOM 548 C CA . ARG A 1 71 ? -7.877 0.423 2.343 1.00 98.62 71 ARG A CA 1
ATOM 549 C C . ARG A 1 71 ? -7.045 1.275 1.381 1.00 98.62 71 ARG A C 1
ATOM 551 O O . ARG A 1 71 ? -6.748 0.834 0.276 1.00 98.62 71 ARG A O 1
ATOM 558 N N . ILE A 1 72 ? -6.650 2.481 1.792 1.00 98.50 72 ILE A N 1
ATOM 559 C CA . ILE A 1 72 ? -5.769 3.344 0.985 1.00 98.50 72 ILE A CA 1
ATOM 560 C C . ILE A 1 72 ? -4.409 2.665 0.781 1.00 98.50 72 ILE A C 1
ATOM 562 O O . ILE A 1 72 ? -3.894 2.614 -0.332 1.00 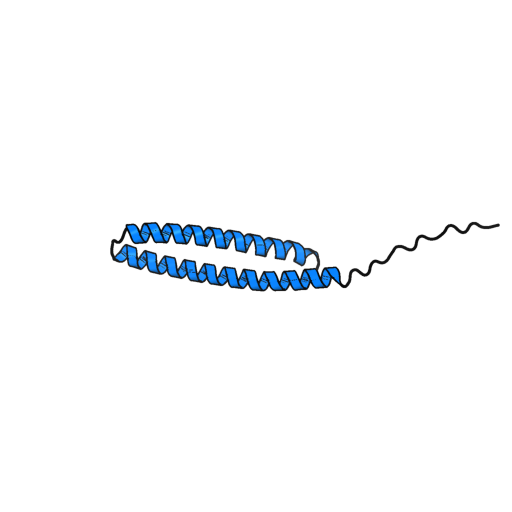98.50 72 ILE A O 1
ATOM 566 N N . ALA A 1 73 ? -3.835 2.091 1.839 1.00 98.38 73 ALA A N 1
ATOM 567 C CA . ALA A 1 73 ? -2.562 1.390 1.738 1.00 98.38 73 ALA A CA 1
ATOM 568 C C . ALA A 1 73 ? -2.641 0.118 0.873 1.00 98.38 73 ALA A C 1
ATOM 570 O O . ALA A 1 73 ? -1.692 -0.179 0.153 1.00 98.38 73 ALA A O 1
ATOM 571 N N . GLU A 1 74 ? -3.760 -0.604 0.890 1.00 98.62 74 GLU A N 1
ATOM 572 C CA . GLU A 1 74 ? -4.003 -1.743 -0.002 1.00 98.62 74 GLU A CA 1
ATOM 573 C C . GLU A 1 74 ? -4.084 -1.308 -1.471 1.00 98.62 74 GLU A C 1
ATOM 575 O O . GLU A 1 74 ? -3.505 -1.966 -2.336 1.00 98.62 74 GLU A O 1
ATOM 580 N N . GLN A 1 75 ? -4.737 -0.178 -1.757 1.00 98.69 75 GLN A N 1
ATOM 581 C CA . GLN A 1 75 ? -4.774 0.405 -3.102 1.00 98.69 75 GLN A CA 1
ATOM 582 C C . GLN A 1 75 ? -3.374 0.819 -3.578 1.00 98.69 75 GLN A C 1
ATOM 584 O O . GLN A 1 75 ? -2.990 0.495 -4.703 1.00 98.69 75 GLN A O 1
ATOM 589 N N . ASP A 1 76 ? -2.579 1.457 -2.711 1.00 98.31 76 ASP A N 1
ATOM 590 C CA . ASP A 1 76 ? -1.177 1.788 -3.002 1.00 98.31 76 ASP A CA 1
ATOM 591 C C . ASP A 1 76 ? -0.370 0.524 -3.337 1.00 98.31 76 ASP A C 1
ATOM 593 O O . ASP A 1 76 ? 0.398 0.502 -4.301 1.00 98.31 76 ASP A O 1
ATOM 597 N N . ARG A 1 77 ? -0.551 -0.547 -2.551 1.00 98.56 77 ARG A N 1
ATOM 598 C CA . ARG A 1 77 ? 0.131 -1.831 -2.755 1.00 98.56 77 ARG A CA 1
ATOM 599 C C . ARG A 1 77 ? -0.212 -2.433 -4.112 1.00 98.56 77 ARG A C 1
ATOM 601 O O . ARG A 1 77 ? 0.693 -2.799 -4.853 1.00 98.56 77 ARG A O 1
ATOM 608 N N . GLN A 1 78 ? -1.499 -2.479 -4.456 1.00 98.69 78 GLN A N 1
ATOM 609 C CA . GLN A 1 78 ? -1.968 -2.986 -5.748 1.00 98.69 78 GLN A CA 1
ATOM 610 C C . GLN A 1 78 ? -1.392 -2.183 -6.921 1.00 98.69 78 GLN A C 1
ATOM 612 O O . GLN A 1 78 ? -0.990 -2.764 -7.931 1.00 98.69 78 GLN A O 1
ATOM 617 N N . ALA A 1 79 ? -1.306 -0.856 -6.790 1.00 98.56 79 ALA A N 1
ATOM 618 C CA . ALA A 1 79 ? -0.695 -0.011 -7.811 1.00 98.56 79 ALA A CA 1
ATOM 619 C C . ALA A 1 79 ? 0.801 -0.325 -7.991 1.00 98.56 79 ALA A C 1
ATOM 621 O O . ALA A 1 79 ? 1.266 -0.476 -9.123 1.00 98.56 79 ALA A O 1
ATOM 622 N N . VAL A 1 80 ? 1.546 -0.471 -6.890 1.00 98.56 80 VAL A N 1
ATOM 623 C CA . VAL A 1 80 ? 2.974 -0.828 -6.915 1.00 98.56 80 VAL A CA 1
ATOM 624 C C . VAL A 1 80 ? 3.194 -2.221 -7.510 1.00 98.56 80 VAL A C 1
ATOM 626 O O . VAL A 1 80 ? 4.038 -2.364 -8.395 1.00 98.56 80 VAL A O 1
ATOM 629 N N . ASP A 1 81 ? 2.411 -3.220 -7.097 1.00 98.56 81 ASP A N 1
ATOM 630 C CA . ASP A 1 81 ? 2.463 -4.579 -7.652 1.00 98.56 81 ASP A CA 1
ATOM 631 C C . ASP A 1 81 ? 2.228 -4.558 -9.173 1.00 98.56 81 ASP A C 1
ATOM 633 O O . ASP A 1 81 ? 2.991 -5.146 -9.943 1.00 98.56 81 ASP A O 1
ATOM 637 N N . GLY A 1 82 ? 1.246 -3.779 -9.637 1.00 98.31 82 GLY A N 1
ATOM 638 C CA . GLY A 1 82 ? 0.970 -3.614 -11.064 1.00 98.31 82 GLY A CA 1
ATOM 639 C C . GLY A 1 82 ? 2.119 -2.975 -11.857 1.00 98.31 82 GLY A C 1
ATOM 640 O O . GLY A 1 82 ? 2.332 -3.328 -13.021 1.00 98.31 82 GLY A O 1
ATOM 641 N N . LEU A 1 83 ? 2.872 -2.044 -11.262 1.00 98.25 83 LEU A N 1
ATOM 642 C CA . LEU A 1 83 ? 4.057 -1.447 -11.891 1.00 98.25 83 LEU A CA 1
ATOM 643 C C . LEU A 1 83 ? 5.222 -2.439 -11.962 1.00 98.25 83 LEU A C 1
ATOM 645 O O . LEU A 1 83 ? 5.849 -2.562 -13.018 1.00 98.25 83 LEU A O 1
ATOM 649 N N . ILE A 1 84 ? 5.468 -3.179 -10.878 1.00 97.50 84 ILE A N 1
ATOM 650 C CA . ILE A 1 84 ? 6.483 -4.239 -10.817 1.00 97.50 84 ILE A CA 1
ATOM 651 C C . ILE A 1 84 ? 6.224 -5.280 -11.911 1.00 97.50 84 ILE A C 1
ATOM 653 O O . ILE A 1 84 ? 7.123 -5.612 -12.684 1.00 97.50 84 ILE A O 1
ATOM 657 N N . ASP A 1 85 ? 4.983 -5.745 -12.043 1.00 97.69 85 ASP A N 1
ATOM 658 C CA . ASP A 1 85 ? 4.615 -6.739 -13.050 1.00 97.69 85 ASP A CA 1
ATOM 659 C C . ASP A 1 85 ? 4.789 -6.229 -14.484 1.00 97.69 85 ASP A C 1
ATOM 661 O O . ASP A 1 85 ? 5.204 -6.978 -15.373 1.00 97.69 85 ASP A O 1
ATOM 665 N N . LYS A 1 86 ? 4.493 -4.948 -14.739 1.00 96.19 86 LYS A N 1
ATOM 666 C CA . LYS A 1 86 ? 4.719 -4.333 -16.056 1.00 96.19 86 LYS A CA 1
ATOM 667 C C . LYS A 1 86 ? 6.205 -4.283 -16.406 1.00 96.19 86 LYS A C 1
ATOM 669 O O . LYS A 1 86 ? 6.557 -4.646 -17.529 1.00 96.19 86 LYS A O 1
ATOM 674 N N . LEU A 1 87 ? 7.061 -3.877 -15.466 1.00 95.19 87 LEU A N 1
ATOM 675 C CA . LEU A 1 87 ? 8.513 -3.856 -15.669 1.00 95.19 87 LEU A CA 1
ATOM 676 C C . LEU A 1 87 ? 9.050 -5.266 -15.914 1.00 95.19 87 LEU A C 1
ATOM 678 O O . LEU A 1 87 ? 9.710 -5.494 -16.926 1.00 95.19 87 LEU A O 1
ATOM 682 N N . ARG A 1 88 ? 8.670 -6.233 -15.070 1.00 93.62 88 ARG A N 1
ATOM 683 C CA . ARG A 1 88 ? 9.043 -7.643 -15.246 1.00 93.62 88 ARG A CA 1
ATOM 684 C C . ARG A 1 88 ? 8.657 -8.162 -16.626 1.00 93.62 88 ARG A C 1
ATOM 686 O O . ARG A 1 88 ? 9.510 -8.681 -17.332 1.00 93.62 88 ARG A O 1
ATOM 693 N N . ARG A 1 89 ? 7.405 -7.979 -17.060 1.00 93.69 89 ARG A N 1
ATOM 694 C CA . ARG A 1 89 ? 6.948 -8.460 -18.378 1.00 93.69 89 ARG A CA 1
ATOM 695 C C . ARG A 1 89 ? 7.673 -7.800 -19.549 1.00 93.69 89 ARG A C 1
ATOM 697 O O . ARG A 1 89 ? 7.903 -8.468 -20.551 1.00 93.69 89 ARG A O 1
ATOM 704 N N . ARG A 1 90 ? 7.991 -6.505 -19.461 1.00 91.56 90 ARG A N 1
ATOM 705 C CA . ARG A 1 90 ? 8.655 -5.775 -20.553 1.00 91.56 90 ARG A CA 1
ATOM 706 C C . ARG A 1 90 ? 10.109 -6.206 -20.723 1.00 91.56 90 ARG A C 1
ATOM 708 O O . ARG A 1 90 ? 10.547 -6.376 -21.855 1.00 91.56 90 ARG A O 1
ATOM 715 N N . PHE A 1 91 ? 10.828 -6.380 -19.620 1.00 87.56 91 PHE A N 1
ATOM 716 C CA . PHE A 1 91 ? 12.267 -6.631 -19.653 1.00 87.56 91 PHE A CA 1
ATOM 717 C C . PHE A 1 91 ? 12.629 -8.122 -19.599 1.00 87.56 91 PHE A C 1
ATOM 719 O O . PHE A 1 91 ? 13.630 -8.505 -20.183 1.00 87.56 91 PHE A O 1
ATOM 726 N N . ALA A 1 92 ? 11.766 -9.000 -19.069 1.00 79.88 92 ALA A N 1
ATOM 727 C CA . ALA A 1 92 ? 11.943 -10.454 -19.201 1.00 79.88 92 ALA A CA 1
ATOM 728 C C . ALA A 1 92 ? 11.759 -10.963 -20.643 1.00 79.88 92 ALA A C 1
ATOM 730 O O . ALA A 1 92 ? 12.237 -12.037 -20.975 1.00 79.88 92 ALA A O 1
ATOM 731 N N . ARG A 1 93 ? 11.060 -10.210 -21.505 1.00 66.44 93 ARG A N 1
ATOM 732 C CA . ARG A 1 93 ? 10.918 -10.520 -22.942 1.00 66.44 93 ARG A CA 1
ATOM 733 C C . ARG A 1 93 ? 12.113 -10.066 -23.789 1.00 66.44 93 ARG A C 1
ATOM 735 O O . ARG A 1 93 ? 12.136 -10.363 -24.977 1.00 66.44 93 ARG A O 1
ATOM 742 N N . ARG A 1 94 ? 13.024 -9.275 -23.212 1.00 58.75 94 ARG A N 1
ATOM 743 C CA . ARG A 1 94 ? 14.198 -8.696 -23.886 1.00 58.75 94 ARG A CA 1
ATOM 744 C C . ARG A 1 94 ? 15.513 -9.392 -23.501 1.00 58.75 94 ARG A C 1
ATOM 746 O O . ARG A 1 94 ? 16.528 -9.071 -24.109 1.00 58.75 94 ARG A O 1
ATOM 753 N N . ALA A 1 95 ? 15.482 -10.278 -22.502 1.00 51.56 95 ALA A N 1
ATOM 754 C CA . ALA A 1 95 ? 16.609 -11.098 -22.056 1.00 51.56 95 ALA A CA 1
ATOM 755 C C . ALA A 1 95 ? 16.688 -12.420 -22.829 1.00 51.56 95 ALA A C 1
ATOM 757 O O . ALA A 1 95 ? 15.616 -12.909 -23.256 1.00 51.56 95 ALA A O 1
#

Organism: Mycobacterium avium (strain 104) (NCBI:txid243243)

Sequence (95 aa):
MPITKPVTQPVTQPHTVPDTADQQQADYFMRLLTGRRGLIDQRLDGYRQKIAKAEAKGDADAVAGLRRLTRIAEQDRQAVDGLIDKLRRRFARRA

pLDDT: mean 86.98, std 18.54, range [43.66, 98.75]

Radius of gyration: 25.7 Å; chains: 1; bounding box: 44×17×94 Å